Protein AF-N9KW79-F1 (afdb_monomer)

Secondary structure (DSSP, 8-state):
-----SSSS--HHHHHHHHHHHHHHHHHHHHHHHSS---GGGGTS-HHHHTTS-HHHHHHHHHHHHHHHH-SSHHHHHHHHTTTGGGG-SS--HHHHHHHHHHHTT--GGGG-

Sequence (113 aa):
MATLSQGELIRRDAVEKEIQRLKQLWLIQDESYNDKDADILLSYLSPEQLEQIDEFDQIQLRGVLKVCENSKSMAEAGRQLFSVSRQQRNTTNDSDRVKKYLARFGLSWNNFQ

Radius of gyration: 22.11 Å; Cα contacts (8 Å, |Δi|>4): 58; chains: 1; bounding box: 58×25×54 Å

Foldseek 3Di:
DDDDDPDPDDDPVNVVVVVVVVVVVVVVVCVVVPPDDPQLCVLFDPPVLVVVDDPVLSVVVSVLSVLLLVDPDLLSSLCVVCVPVQVVDPDPPSSVVSQVSQVVSVHGSVSND

Mean predicted aligned error: 11.96 Å

Solvent-accessible surface area (backbone atoms only — not comparable to full-atom values): 6946 Å² total; per-residue (Å²): 140,84,86,85,58,100,53,100,60,89,48,69,71,59,52,52,51,48,52,54,50,48,52,50,54,50,48,54,58,46,53,79,68,66,79,81,66,73,60,69,54,65,79,79,42,55,72,76,59,50,77,74,46,57,68,70,57,48,58,53,45,48,57,51,50,56,42,44,64,75,31,96,40,61,57,53,27,16,49,63,78,34,58,70,66,50,77,78,43,98,70,82,59,41,36,60,53,49,50,55,57,35,45,75,74,77,40,57,76,74,76,66,106

pLDDT: mean 82.1, std 12.87, range [44.28, 93.31]

Structure (mmCIF, N/CA/C/O backbone):
data_AF-N9KW79-F1
#
_entry.id   AF-N9KW79-F1
#
loop_
_atom_site.group_PDB
_atom_site.id
_atom_site.type_symbol
_atom_site.label_atom_id
_atom_site.label_alt_id
_atom_site.label_comp_id
_atom_site.label_asym_id
_atom_site.label_entity_id
_atom_site.label_seq_id
_atom_site.pdbx_PDB_ins_code
_atom_site.Cartn_x
_atom_site.Cartn_y
_atom_site.Cartn_z
_atom_site.occupancy
_atom_site.B_iso_or_equiv
_atom_site.auth_seq_id
_atom_site.auth_comp_id
_atom_site.auth_asym_id
_atom_site.auth_atom_id
_atom_site.pdbx_PDB_model_num
ATOM 1 N N . MET A 1 1 ? 30.259 -1.100 -13.834 1.00 59.81 1 MET A N 1
ATOM 2 C CA . MET A 1 1 ? 30.366 -2.192 -14.828 1.00 59.81 1 MET A CA 1
ATOM 3 C C . MET A 1 1 ? 31.209 -1.663 -15.978 1.00 59.81 1 MET A C 1
ATOM 5 O O . MET A 1 1 ? 30.965 -0.530 -16.369 1.00 59.81 1 MET A O 1
ATOM 9 N N . ALA A 1 2 ? 32.213 -2.400 -16.452 1.00 64.12 2 ALA A N 1
ATOM 10 C CA . ALA A 1 2 ? 33.076 -1.979 -17.558 1.00 64.12 2 ALA A CA 1
ATOM 11 C C . ALA A 1 2 ? 33.096 -3.082 -18.625 1.00 64.12 2 ALA A C 1
ATOM 13 O O . ALA A 1 2 ? 33.234 -4.252 -18.269 1.00 64.12 2 ALA A O 1
ATOM 14 N N . THR A 1 3 ? 32.949 -2.714 -19.899 1.00 70.38 3 THR A N 1
ATOM 15 C CA . THR A 1 3 ? 32.979 -3.656 -21.029 1.00 70.38 3 THR A CA 1
ATOM 16 C C . THR A 1 3 ? 34.316 -3.539 -21.744 1.00 70.38 3 THR A C 1
ATOM 18 O O . THR A 1 3 ? 34.711 -2.453 -22.163 1.00 70.38 3 THR A O 1
ATOM 21 N N . LEU A 1 4 ? 35.025 -4.662 -21.856 1.00 73.88 4 LEU A N 1
ATOM 22 C CA . LEU A 1 4 ? 36.340 -4.739 -22.486 1.00 73.88 4 LEU A CA 1
ATOM 23 C C . LEU A 1 4 ? 36.187 -4.838 -24.011 1.00 73.88 4 LEU A C 1
ATOM 25 O O . LEU A 1 4 ? 35.525 -5.749 -24.511 1.00 73.88 4 LEU A O 1
ATOM 29 N N . SER A 1 5 ? 36.817 -3.933 -24.761 1.00 75.06 5 SER A N 1
ATOM 30 C CA . SER A 1 5 ? 36.949 -4.069 -26.215 1.00 75.06 5 SER A CA 1
ATOM 31 C C . SER A 1 5 ? 38.050 -5.076 -26.560 1.00 75.06 5 SER A C 1
ATOM 33 O O . SER A 1 5 ? 39.109 -5.078 -25.943 1.00 75.06 5 SER A O 1
ATOM 35 N N . GLN A 1 6 ? 37.842 -5.910 -27.586 1.00 68.31 6 GLN A N 1
ATOM 36 C CA . GLN A 1 6 ? 38.843 -6.891 -28.055 1.00 68.31 6 GLN A CA 1
ATOM 37 C C . GLN A 1 6 ? 40.083 -6.257 -28.731 1.00 68.31 6 GLN A C 1
ATOM 39 O O . GLN A 1 6 ? 40.940 -6.973 -29.238 1.00 68.31 6 GLN A O 1
ATOM 44 N N . GLY A 1 7 ? 40.199 -4.927 -28.755 1.00 70.88 7 GLY A N 1
ATOM 45 C CA . GLY A 1 7 ? 41.354 -4.203 -29.288 1.00 70.88 7 GLY A CA 1
ATOM 46 C C . GLY A 1 7 ? 41.515 -2.829 -28.638 1.00 70.88 7 GLY A C 1
ATOM 47 O O . GLY A 1 7 ? 40.706 -2.443 -27.794 1.00 70.88 7 GLY A O 1
ATOM 48 N N . GLU A 1 8 ? 42.538 -2.083 -29.062 1.00 76.44 8 GLU A N 1
ATOM 49 C CA . GLU A 1 8 ? 42.928 -0.781 -28.483 1.00 76.44 8 GLU A CA 1
ATOM 50 C C . GLU A 1 8 ? 41.902 0.346 -28.704 1.00 76.44 8 GLU A C 1
ATOM 52 O O . GLU A 1 8 ? 41.987 1.398 -28.075 1.00 76.44 8 GLU A O 1
ATOM 57 N N . LEU A 1 9 ? 40.923 0.138 -29.591 1.00 77.44 9 LEU A N 1
ATOM 58 C CA . LEU A 1 9 ? 39.904 1.124 -29.944 1.00 77.44 9 LEU A CA 1
ATOM 59 C C . LEU A 1 9 ? 38.495 0.559 -29.761 1.00 77.44 9 LEU A C 1
ATOM 61 O O . LEU A 1 9 ? 38.202 -0.582 -30.132 1.00 77.44 9 LEU A O 1
ATOM 65 N N . ILE A 1 10 ? 37.599 1.408 -29.261 1.00 81.12 10 ILE A N 1
ATOM 66 C CA . ILE A 1 10 ? 36.175 1.104 -29.135 1.00 81.12 10 ILE A CA 1
ATOM 67 C C . ILE A 1 10 ? 35.537 1.203 -30.524 1.00 81.12 10 ILE A C 1
ATOM 69 O O . ILE A 1 10 ? 35.405 2.287 -31.094 1.00 81.12 10 ILE A O 1
ATOM 73 N N . ARG A 1 11 ? 35.148 0.056 -31.082 1.00 84.06 11 ARG A N 1
ATOM 74 C CA . ARG A 1 11 ? 34.483 -0.021 -32.387 1.00 84.06 11 ARG A CA 1
ATOM 75 C C . ARG A 1 11 ? 32.964 0.067 -32.237 1.00 84.06 11 ARG A C 1
ATOM 77 O O . ARG A 1 11 ? 32.404 -0.353 -31.225 1.00 84.06 11 ARG A O 1
ATOM 84 N N . ARG A 1 12 ? 32.285 0.600 -33.260 1.00 84.69 12 ARG A N 1
ATOM 85 C CA . ARG A 1 12 ? 30.822 0.809 -33.243 1.00 84.69 12 ARG A CA 1
ATOM 86 C C . ARG A 1 12 ? 30.030 -0.480 -33.025 1.00 84.69 12 ARG A C 1
ATOM 88 O O . ARG A 1 12 ? 29.031 -0.458 -32.324 1.00 84.69 12 ARG A O 1
ATOM 95 N N . ASP A 1 13 ? 30.488 -1.596 -33.576 1.00 83.19 13 ASP A N 1
ATOM 96 C CA . ASP A 1 13 ? 29.866 -2.911 -33.403 1.00 83.19 13 ASP A CA 1
ATOM 97 C C . ASP A 1 13 ? 29.929 -3.411 -31.952 1.00 83.19 13 ASP A C 1
ATOM 99 O O . ASP A 1 13 ? 28.985 -4.041 -31.476 1.00 83.19 13 ASP A O 1
ATOM 103 N N . ALA A 1 14 ? 31.006 -3.098 -31.225 1.00 83.38 14 ALA A N 1
ATOM 104 C CA . ALA A 1 14 ? 31.124 -3.410 -29.803 1.00 83.38 14 ALA A CA 1
ATOM 105 C C . ALA A 1 14 ? 30.178 -2.546 -28.953 1.00 83.38 14 ALA A C 1
ATOM 107 O O . ALA A 1 14 ? 29.547 -3.057 -28.030 1.00 83.38 14 ALA A O 1
ATOM 108 N N . VAL A 1 15 ? 30.036 -1.261 -29.300 1.00 83.75 15 VAL A N 1
ATOM 109 C CA . VAL A 1 15 ? 29.089 -0.349 -28.638 1.00 83.75 15 VAL A CA 1
ATOM 110 C C . VAL A 1 15 ? 27.650 -0.804 -28.863 1.00 83.75 15 VAL A C 1
ATOM 112 O O . VAL A 1 15 ? 26.890 -0.886 -27.906 1.00 83.75 15 VAL A O 1
ATOM 115 N N . GLU A 1 16 ? 27.283 -1.163 -30.094 1.00 86.62 16 GLU A N 1
ATOM 116 C CA . GLU A 1 16 ? 25.926 -1.618 -30.411 1.00 86.62 16 GLU A CA 1
ATOM 117 C C . GLU A 1 16 ? 25.573 -2.900 -29.643 1.00 86.62 16 GLU A C 1
ATOM 119 O O . GLU A 1 16 ? 24.509 -2.992 -29.035 1.00 86.62 16 GLU A O 1
ATOM 124 N N . LYS A 1 17 ? 26.496 -3.868 -29.579 1.00 84.44 17 LYS A N 1
ATOM 125 C CA . LYS A 1 17 ? 26.316 -5.091 -28.780 1.00 84.44 17 LYS A CA 1
ATOM 126 C C . LYS A 1 17 ? 26.147 -4.795 -27.293 1.00 84.44 17 LYS A C 1
ATOM 128 O O . LYS A 1 17 ? 25.301 -5.411 -26.649 1.00 84.44 17 LYS A O 1
ATOM 133 N N . GLU A 1 18 ? 26.921 -3.857 -26.751 1.00 87.69 18 GLU A N 1
ATOM 134 C CA . GLU A 1 18 ? 26.793 -3.467 -25.348 1.00 87.69 18 GLU A CA 1
ATOM 135 C C . GLU A 1 18 ? 25.466 -2.748 -25.079 1.00 87.69 18 GLU A C 1
ATOM 137 O O . GLU A 1 18 ? 24.824 -3.034 -24.074 1.00 87.69 18 GLU A O 1
ATOM 142 N N . ILE A 1 19 ? 24.994 -1.894 -25.995 1.00 85.81 19 ILE A N 1
ATOM 143 C CA . ILE A 1 19 ? 23.666 -1.267 -25.906 1.00 85.81 19 ILE A CA 1
ATOM 144 C C . ILE A 1 19 ? 22.571 -2.336 -25.860 1.00 85.81 19 ILE A C 1
ATOM 146 O O . ILE A 1 19 ? 21.685 -2.255 -25.012 1.00 85.81 19 ILE A O 1
ATOM 150 N N . GLN A 1 20 ? 22.628 -3.352 -26.726 1.00 85.00 20 GLN A N 1
ATOM 151 C CA . GLN A 1 20 ? 21.643 -4.439 -26.714 1.00 85.00 20 GLN A CA 1
ATOM 152 C C . GLN A 1 20 ? 21.708 -5.257 -25.418 1.00 85.00 20 GLN A C 1
ATOM 154 O O . GLN A 1 20 ? 20.671 -5.547 -24.823 1.00 85.00 20 GLN A O 1
ATOM 159 N N . ARG A 1 21 ? 22.915 -5.565 -24.927 1.00 85.31 21 ARG A N 1
ATOM 160 C CA . ARG A 1 21 ? 23.112 -6.261 -23.648 1.00 85.31 21 ARG A CA 1
ATOM 161 C C . ARG A 1 21 ? 22.546 -5.461 -22.477 1.00 85.31 21 ARG A C 1
ATOM 163 O O . ARG A 1 21 ? 21.880 -6.034 -21.623 1.00 85.31 21 ARG A O 1
ATOM 170 N N . LEU A 1 22 ? 22.797 -4.152 -22.431 1.00 85.44 22 LEU A N 1
ATOM 171 C CA . LEU A 1 22 ? 22.274 -3.269 -21.388 1.00 85.44 22 LEU A CA 1
ATOM 172 C C . LEU A 1 22 ? 20.756 -3.154 -21.463 1.00 85.44 22 LEU A C 1
ATOM 174 O O . LEU A 1 22 ? 20.110 -3.265 -20.429 1.00 85.44 22 LEU A O 1
ATOM 178 N N . LYS A 1 23 ? 20.183 -3.021 -22.665 1.00 81.69 23 LYS A N 1
ATOM 179 C CA . LYS A 1 23 ? 18.728 -3.057 -22.855 1.00 81.69 23 LYS A CA 1
ATOM 180 C C . LYS A 1 23 ? 18.127 -4.351 -22.317 1.00 81.69 23 LYS A C 1
ATOM 182 O O . LYS A 1 23 ? 17.146 -4.277 -21.599 1.00 81.69 23 LYS A O 1
ATOM 187 N N . GLN A 1 24 ? 18.729 -5.508 -22.598 1.00 80.19 24 GLN A N 1
ATOM 188 C CA . GLN A 1 24 ? 18.278 -6.796 -22.056 1.00 80.19 24 GLN A CA 1
ATOM 189 C C . GLN A 1 24 ? 18.448 -6.885 -20.537 1.00 80.19 24 GLN A C 1
ATOM 191 O O . GLN A 1 24 ? 17.567 -7.380 -19.852 1.00 80.19 24 GLN A O 1
ATOM 196 N N . LEU A 1 25 ? 19.561 -6.394 -19.993 1.00 81.50 25 LEU A N 1
ATOM 197 C CA . LEU A 1 25 ? 19.826 -6.422 -18.554 1.00 81.50 25 LEU A CA 1
ATOM 198 C C . LEU A 1 25 ? 18.862 -5.504 -17.788 1.00 81.50 25 LEU A C 1
ATOM 200 O O . LEU A 1 25 ? 18.382 -5.880 -16.723 1.00 81.50 25 LEU A O 1
ATOM 204 N N . TRP A 1 26 ? 18.541 -4.337 -18.348 1.00 79.94 26 TRP A N 1
ATOM 205 C CA . TRP A 1 26 ? 17.494 -3.455 -17.836 1.00 79.94 26 TRP A CA 1
ATOM 206 C C . TRP A 1 26 ? 16.104 -4.063 -18.007 1.00 79.94 26 TRP A C 1
ATOM 208 O O . TRP A 1 26 ? 15.328 -4.003 -17.065 1.00 79.94 26 TRP A O 1
ATOM 218 N N . LEU A 1 27 ? 15.817 -4.735 -19.129 1.00 65.62 27 LEU A N 1
ATOM 219 C CA . LEU A 1 27 ? 14.556 -5.460 -19.305 1.00 65.62 27 LEU A CA 1
ATOM 220 C C . LEU A 1 27 ? 14.402 -6.577 -18.264 1.00 65.62 27 LEU A C 1
ATOM 222 O O . LEU A 1 27 ? 13.321 -6.754 -17.739 1.00 65.62 27 LEU A O 1
ATOM 226 N N . ILE A 1 28 ? 15.478 -7.288 -17.908 1.00 59.34 28 ILE A N 1
ATOM 227 C CA . ILE A 1 28 ? 15.474 -8.308 -16.843 1.00 59.34 28 ILE A CA 1
ATOM 228 C C . ILE A 1 28 ? 15.282 -7.669 -15.456 1.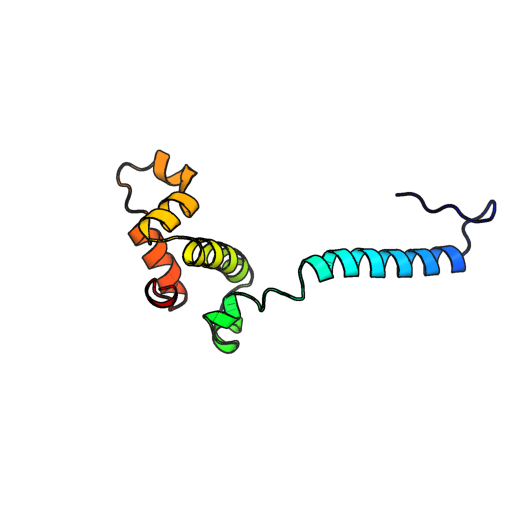00 59.34 28 ILE A C 1
ATOM 230 O O . ILE A 1 28 ? 14.669 -8.276 -14.577 1.00 59.34 28 ILE A O 1
ATOM 234 N N . GLN A 1 29 ? 15.769 -6.440 -15.238 1.00 54.38 29 GLN A N 1
ATOM 235 C CA . GLN A 1 29 ? 15.420 -5.678 -14.033 1.00 54.38 29 GLN A CA 1
ATOM 236 C C . GLN A 1 29 ? 13.936 -5.287 -14.032 1.00 54.38 29 GLN A C 1
ATOM 238 O O . GLN A 1 29 ? 13.292 -5.419 -12.992 1.00 54.38 29 GLN A O 1
ATOM 243 N N . ASP A 1 30 ? 13.374 -4.913 -15.180 1.00 50.72 30 ASP A N 1
ATOM 244 C CA . ASP A 1 30 ? 11.941 -4.642 -15.320 1.00 50.72 30 ASP A CA 1
ATOM 245 C C . ASP A 1 30 ? 11.084 -5.910 -15.221 1.00 50.72 30 ASP A C 1
ATOM 247 O O . ASP A 1 30 ? 10.026 -5.864 -14.615 1.00 50.72 30 ASP A O 1
ATOM 251 N N . GLU A 1 31 ? 11.515 -7.069 -15.724 1.00 47.53 31 GLU A N 1
ATOM 252 C CA . GLU A 1 31 ? 10.757 -8.331 -15.652 1.00 47.53 31 GLU A CA 1
ATOM 253 C C . GLU A 1 31 ? 10.691 -8.892 -14.227 1.00 47.53 31 GLU A C 1
ATOM 255 O O . GLU A 1 31 ? 9.717 -9.554 -13.869 1.00 47.53 31 GLU A O 1
ATOM 260 N N . SE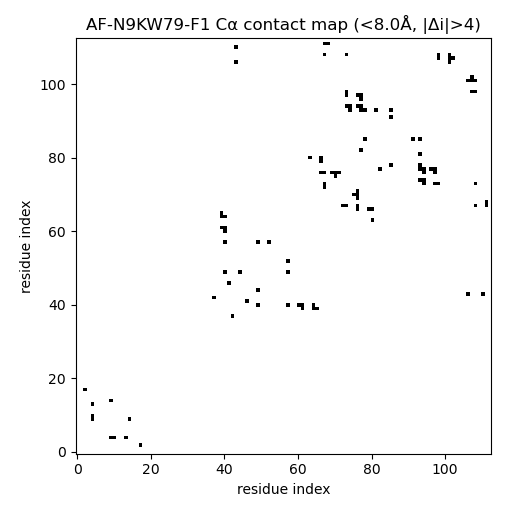R A 1 32 ? 11.651 -8.547 -13.360 1.00 48.44 32 SER A N 1
ATOM 261 C CA . SER A 1 32 ? 11.491 -8.763 -11.914 1.00 48.44 32 SER A CA 1
ATOM 262 C C . SER A 1 32 ? 10.394 -7.882 -11.284 1.00 48.44 32 SER A C 1
ATOM 264 O O . SER A 1 32 ? 9.989 -8.129 -10.148 1.00 48.44 32 SER A O 1
ATOM 266 N N . TYR A 1 33 ? 9.878 -6.909 -12.042 1.00 49.22 33 TYR A N 1
ATOM 267 C CA . TYR A 1 33 ? 8.776 -6.007 -11.708 1.00 49.22 33 TYR A CA 1
ATOM 268 C C . TYR A 1 33 ? 7.489 -6.225 -12.537 1.00 49.22 33 TYR A C 1
ATOM 270 O O . TYR A 1 33 ? 6.454 -5.712 -12.123 1.00 49.22 33 TYR A O 1
ATOM 278 N N . ASN A 1 34 ? 7.508 -6.968 -13.659 1.00 49.16 34 ASN A N 1
ATOM 279 C CA . ASN A 1 34 ? 6.451 -6.861 -14.686 1.00 49.16 34 ASN A CA 1
ATOM 280 C C . ASN A 1 34 ? 5.595 -8.098 -15.012 1.00 49.16 34 ASN A C 1
ATOM 282 O O . ASN A 1 34 ? 4.820 -8.012 -15.957 1.00 49.16 34 ASN A O 1
ATOM 286 N N . ASP A 1 35 ? 5.655 -9.223 -14.287 1.00 46.59 35 ASP A N 1
ATOM 287 C CA . ASP A 1 35 ? 4.836 -10.388 -14.710 1.00 46.59 35 ASP A CA 1
ATOM 288 C C . ASP A 1 35 ? 4.222 -11.253 -13.594 1.00 46.59 35 ASP A C 1
ATOM 290 O O . ASP A 1 35 ? 3.909 -12.426 -13.793 1.00 46.59 35 ASP A O 1
ATOM 294 N N . LYS A 1 36 ? 4.024 -10.705 -12.385 1.00 44.28 36 LYS A N 1
ATOM 295 C CA . LYS A 1 36 ? 3.241 -11.401 -11.333 1.00 44.28 36 LYS A CA 1
ATOM 296 C C . LYS A 1 36 ? 2.225 -10.555 -10.576 1.00 44.28 36 LYS A C 1
ATOM 298 O O . LYS A 1 36 ? 1.285 -11.128 -10.035 1.00 44.28 36 LYS A O 1
ATOM 303 N N . ASP A 1 37 ? 2.360 -9.236 -10.596 1.00 49.47 37 ASP A N 1
ATOM 304 C CA . ASP A 1 37 ? 1.334 -8.331 -10.095 1.00 49.47 37 ASP A CA 1
ATOM 305 C C . ASP A 1 37 ? 0.642 -7.733 -11.324 1.00 49.47 37 ASP A C 1
ATOM 307 O O . ASP A 1 37 ? 1.129 -6.760 -11.897 1.00 49.47 37 ASP A O 1
ATOM 311 N N . ALA A 1 38 ? -0.501 -8.287 -11.743 1.00 61.91 38 ALA A N 1
ATOM 312 C CA . ALA A 1 38 ? -1.480 -7.430 -12.410 1.00 61.91 38 ALA A CA 1
ATOM 313 C C . ALA A 1 38 ? -1.625 -6.186 -11.521 1.00 61.91 38 ALA A C 1
ATOM 315 O O . ALA A 1 38 ? -1.751 -6.355 -10.305 1.00 61.91 38 ALA A O 1
ATOM 316 N N . ASP A 1 39 ? -1.485 -4.979 -12.091 1.00 78.94 39 ASP A N 1
ATOM 317 C CA . ASP A 1 39 ? -1.453 -3.739 -11.306 1.00 78.94 39 ASP A CA 1
ATOM 318 C C . ASP A 1 39 ? -2.564 -3.801 -10.260 1.00 78.94 39 ASP A C 1
ATOM 320 O O . ASP A 1 39 ? -3.733 -3.923 -10.621 1.00 78.94 39 ASP A O 1
ATOM 324 N N . ILE A 1 40 ? -2.197 -3.782 -8.974 1.00 86.69 40 ILE A N 1
ATOM 325 C CA . ILE A 1 40 ? -3.140 -3.960 -7.862 1.00 86.69 40 ILE A CA 1
ATOM 326 C C . ILE A 1 40 ? -4.329 -3.006 -7.995 1.00 86.69 40 ILE A C 1
ATOM 328 O O . ILE A 1 40 ? -5.431 -3.330 -7.574 1.00 86.69 40 ILE A O 1
ATOM 332 N N . LEU A 1 41 ? -4.131 -1.852 -8.636 1.00 87.94 41 LEU A N 1
ATOM 333 C CA . LEU A 1 41 ? -5.201 -0.921 -8.958 1.00 87.94 41 LEU A CA 1
ATOM 334 C C . LEU A 1 41 ? -6.316 -1.546 -9.804 1.00 87.94 41 LEU A C 1
ATOM 336 O O . LEU A 1 41 ? -7.482 -1.325 -9.498 1.00 87.94 41 LEU A O 1
ATOM 340 N N . LEU A 1 42 ? -5.982 -2.349 -10.815 1.00 88.69 42 LEU A N 1
ATOM 341 C CA . LEU A 1 42 ? -6.939 -3.002 -11.715 1.00 88.69 42 LEU A CA 1
ATOM 342 C C . LEU A 1 42 ? -7.796 -4.064 -11.011 1.00 88.69 42 LEU A C 1
ATOM 344 O O . LEU A 1 42 ? -8.863 -4.414 -11.510 1.00 88.69 42 LEU A O 1
ATOM 348 N N . SER A 1 43 ? -7.370 -4.554 -9.844 1.00 88.38 43 SER A N 1
ATOM 349 C CA . SER A 1 43 ? -8.182 -5.448 -9.007 1.00 88.38 43 SER A CA 1
ATOM 350 C C . SER A 1 43 ? -9.343 -4.722 -8.320 1.00 88.38 43 SER A C 1
ATOM 352 O O . SER A 1 43 ? -10.323 -5.360 -7.939 1.00 88.38 43 SER A O 1
ATOM 354 N N . TYR A 1 44 ? -9.246 -3.399 -8.153 1.00 89.19 44 TYR A N 1
ATOM 355 C CA . TYR A 1 44 ? -10.201 -2.599 -7.376 1.00 89.19 44 TYR A CA 1
ATOM 356 C C . TYR A 1 44 ? -10.868 -1.474 -8.173 1.00 89.19 44 TYR A C 1
ATOM 358 O O . TYR A 1 44 ? -11.936 -1.005 -7.779 1.00 89.19 44 TYR A O 1
ATOM 366 N N . LEU A 1 45 ? -10.251 -1.027 -9.265 1.00 89.62 45 LEU A N 1
ATOM 367 C CA . LEU A 1 45 ? -10.685 0.102 -10.078 1.00 89.62 45 LEU A CA 1
ATOM 368 C C . LEU A 1 45 ? -10.757 -0.304 -11.546 1.00 89.62 45 LEU A C 1
ATOM 370 O O . LEU A 1 45 ? -9.900 -1.035 -12.045 1.00 89.62 45 LEU A O 1
ATOM 374 N N . SER A 1 46 ? -11.766 0.205 -12.251 1.00 89.38 46 SER A N 1
ATOM 375 C CA . SER A 1 46 ? -11.847 0.024 -13.697 1.00 89.38 46 SER A CA 1
ATOM 376 C C . SER A 1 46 ? -10.809 0.898 -14.423 1.00 89.38 46 SER A C 1
ATOM 378 O O . SER A 1 46 ? -10.376 1.923 -13.880 1.00 89.38 46 SER A O 1
ATOM 380 N N . PRO A 1 47 ? -10.417 0.547 -15.662 1.00 86.81 47 PRO A N 1
ATOM 381 C CA . PRO A 1 47 ? -9.509 1.369 -16.463 1.00 86.81 47 PRO A CA 1
ATOM 382 C C . PRO A 1 47 ? -9.991 2.821 -16.606 1.00 86.81 47 PRO A C 1
ATOM 384 O O . PRO A 1 47 ? -9.196 3.747 -16.478 1.00 86.81 47 PRO A O 1
ATOM 387 N N . GLU A 1 48 ? -11.301 3.038 -16.757 1.00 89.00 48 GLU A N 1
ATOM 388 C CA . GLU A 1 48 ? -11.891 4.377 -16.886 1.00 89.00 48 GLU A CA 1
ATOM 389 C C . GLU A 1 48 ? -11.778 5.204 -15.596 1.00 89.00 48 GLU A C 1
ATOM 391 O O . GLU A 1 48 ? -11.682 6.429 -15.649 1.00 89.00 48 GLU A O 1
ATOM 396 N N . GLN A 1 49 ? -11.801 4.555 -14.426 1.00 88.56 49 GLN A N 1
ATOM 397 C CA . GLN A 1 49 ? -11.568 5.231 -13.147 1.00 88.56 49 GLN A CA 1
ATOM 398 C C . GLN A 1 49 ? -10.095 5.602 -12.983 1.00 88.56 49 GLN A C 1
ATOM 400 O O . GLN A 1 49 ? -9.790 6.660 -12.438 1.00 88.56 49 GLN A O 1
ATOM 405 N N . LEU A 1 50 ? -9.183 4.758 -13.469 1.00 89.00 50 LEU A N 1
ATOM 406 C CA . LEU A 1 50 ? -7.746 5.018 -13.402 1.00 89.00 50 LEU A CA 1
ATOM 407 C C . LEU A 1 50 ? -7.319 6.170 -14.303 1.00 89.00 50 LEU A C 1
ATOM 409 O O . LEU A 1 50 ? -6.508 6.988 -13.882 1.00 89.00 50 LEU A O 1
ATOM 413 N N . GLU A 1 51 ? -7.918 6.298 -15.486 1.00 89.19 51 GLU A N 1
ATOM 414 C CA . GLU A 1 51 ? -7.693 7.444 -16.376 1.00 89.19 51 GLU A CA 1
ATOM 415 C C . GLU A 1 51 ? -8.102 8.790 -15.750 1.00 89.19 51 GLU A C 1
ATOM 417 O O . GLU A 1 51 ? -7.615 9.838 -16.167 1.00 89.19 51 GLU A O 1
ATOM 422 N N . GLN A 1 52 ? -8.967 8.777 -14.730 1.00 90.75 52 GLN A N 1
ATOM 423 C CA . GLN A 1 52 ? -9.407 9.975 -14.004 1.00 90.75 52 GLN A CA 1
ATOM 424 C C . GLN A 1 52 ? -8.561 10.287 -12.762 1.00 90.75 52 GLN A C 1
ATOM 426 O O . GLN A 1 52 ? -8.816 11.284 -12.083 1.00 90.75 52 GLN A O 1
ATOM 431 N N . ILE A 1 53 ? -7.586 9.438 -12.432 1.00 89.88 53 ILE A N 1
ATOM 432 C CA . ILE A 1 53 ? -6.717 9.608 -11.270 1.00 89.88 53 ILE A CA 1
ATOM 433 C C . ILE A 1 53 ? -5.328 10.002 -11.757 1.00 89.88 53 ILE A C 1
ATOM 435 O O . ILE A 1 53 ? -4.710 9.285 -12.543 1.00 89.88 53 ILE A O 1
ATOM 439 N N . ASP A 1 54 ? -4.813 11.108 -11.224 1.00 91.06 54 ASP A N 1
ATOM 440 C CA . ASP A 1 54 ? -3.452 11.555 -11.499 1.00 91.06 54 ASP A CA 1
ATOM 441 C C . ASP A 1 54 ? -2.428 10.466 -11.152 1.00 91.06 54 ASP A C 1
ATOM 443 O O . ASP A 1 54 ? -2.533 9.787 -10.127 1.00 91.06 54 ASP A O 1
ATOM 447 N N . GLU A 1 55 ? -1.373 10.347 -11.958 1.00 86.81 55 GLU A N 1
ATOM 448 C CA . GLU A 1 55 ? -0.314 9.347 -11.767 1.00 86.81 55 GLU A CA 1
ATOM 449 C C . GLU A 1 55 ? 0.300 9.399 -10.353 1.00 86.81 55 GLU A C 1
ATOM 451 O O . GLU A 1 55 ? 0.586 8.363 -9.749 1.00 86.81 55 GLU A O 1
ATOM 456 N N . PHE A 1 56 ? 0.417 10.599 -9.774 1.00 88.25 56 PHE A N 1
ATOM 457 C CA . PHE A 1 56 ? 0.867 10.795 -8.394 1.00 88.25 56 PHE A CA 1
ATOM 458 C C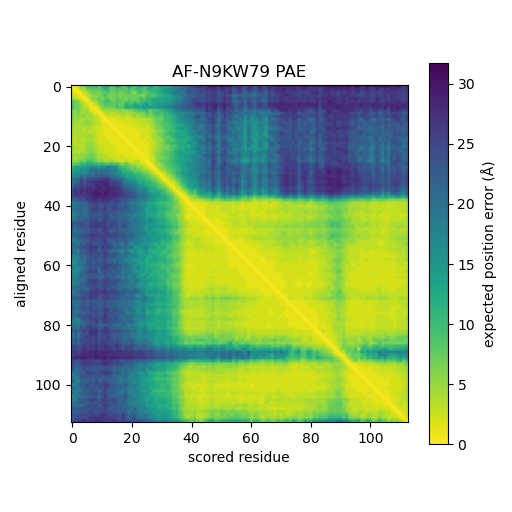 . PHE A 1 56 ? -0.032 10.080 -7.373 1.00 88.25 56 PHE A C 1
ATOM 460 O O . PHE A 1 56 ? 0.458 9.359 -6.498 1.00 88.25 56 PHE A O 1
ATOM 467 N N . ASP A 1 57 ? -1.350 10.252 -7.497 1.00 92.25 57 ASP A N 1
ATOM 468 C CA . ASP A 1 57 ? -2.322 9.597 -6.626 1.00 92.25 57 ASP A CA 1
ATOM 469 C C . ASP A 1 57 ? -2.335 8.081 -6.871 1.00 92.25 57 ASP A C 1
ATOM 471 O O . ASP A 1 57 ? -2.416 7.318 -5.909 1.00 92.25 57 ASP A O 1
ATOM 475 N N . GLN A 1 58 ? -2.171 7.623 -8.118 1.00 90.12 58 GLN A N 1
ATOM 476 C CA . GLN A 1 58 ? -2.081 6.192 -8.434 1.00 90.12 58 GLN A CA 1
ATOM 477 C C . GLN A 1 58 ? -0.882 5.519 -7.750 1.00 90.12 58 GLN A C 1
ATOM 479 O O . GLN A 1 58 ? -1.017 4.433 -7.182 1.00 90.12 58 GLN A O 1
ATOM 484 N N . ILE A 1 59 ? 0.297 6.151 -7.772 1.00 89.69 59 ILE A N 1
ATOM 485 C CA . ILE A 1 59 ? 1.504 5.638 -7.102 1.00 89.69 59 ILE A CA 1
ATOM 486 C C . ILE A 1 59 ? 1.257 5.490 -5.598 1.00 89.69 59 ILE A C 1
ATOM 488 O O . ILE A 1 59 ? 1.573 4.451 -5.010 1.00 89.69 59 ILE A O 1
ATOM 492 N N . GLN A 1 60 ? 0.664 6.506 -4.971 1.00 90.62 60 GLN A N 1
ATOM 493 C CA . GLN A 1 60 ? 0.359 6.459 -3.546 1.00 90.62 60 GLN A CA 1
ATOM 494 C C . GLN A 1 60 ? -0.703 5.396 -3.229 1.00 90.62 60 GLN A C 1
ATOM 496 O O . GLN A 1 60 ? -0.548 4.636 -2.267 1.00 90.62 60 GLN A O 1
ATOM 501 N N . LEU A 1 61 ? -1.749 5.309 -4.054 1.00 93.19 61 LEU A N 1
ATOM 502 C CA . LEU A 1 61 ? -2.847 4.368 -3.885 1.00 93.19 61 LEU A CA 1
ATOM 503 C C . LEU A 1 61 ? -2.349 2.924 -3.946 1.00 93.19 61 LEU A C 1
ATOM 505 O O . LEU A 1 61 ? -2.674 2.161 -3.043 1.00 93.19 61 LEU A O 1
ATOM 509 N N . ARG A 1 62 ? -1.475 2.568 -4.900 1.00 92.38 62 ARG A N 1
ATOM 510 C CA . ARG A 1 62 ? -0.844 1.231 -4.966 1.00 92.38 62 ARG A CA 1
ATOM 511 C C . ARG A 1 62 ? -0.231 0.816 -3.631 1.00 92.38 62 ARG A C 1
ATOM 513 O O . ARG A 1 62 ? -0.483 -0.284 -3.145 1.00 92.38 62 ARG A O 1
ATOM 520 N N . GLY A 1 63 ? 0.547 1.706 -3.015 1.00 90.81 63 GLY A N 1
ATOM 521 C CA . GLY A 1 63 ? 1.163 1.444 -1.714 1.00 90.81 63 GLY A CA 1
ATOM 522 C C . GLY A 1 63 ? 0.132 1.264 -0.599 1.00 90.81 63 GLY A C 1
ATOM 523 O O . GLY A 1 63 ? 0.264 0.363 0.230 1.00 90.81 63 GLY A O 1
ATOM 524 N N . VAL A 1 64 ? -0.922 2.083 -0.597 1.00 93.00 64 VAL A N 1
ATOM 525 C CA . VAL A 1 64 ? -2.011 1.978 0.382 1.00 93.00 64 VAL A CA 1
ATOM 526 C C . VAL A 1 64 ? -2.772 0.662 0.233 1.00 93.00 64 VAL A C 1
ATOM 528 O O . VAL A 1 64 ? -2.983 -0.007 1.243 1.00 93.00 64 VAL A O 1
ATOM 531 N N . LEU A 1 65 ? -3.132 0.257 -0.989 1.00 92.12 65 LEU A N 1
ATOM 532 C CA . LEU A 1 65 ? -3.840 -1.002 -1.247 1.00 92.12 65 LEU A CA 1
ATOM 533 C C . LEU A 1 65 ? -3.018 -2.208 -0.787 1.00 92.12 65 LEU A C 1
ATOM 535 O O . LEU A 1 65 ? -3.540 -3.039 -0.050 1.00 92.12 65 LEU A O 1
ATOM 539 N N . LYS A 1 66 ? -1.713 -2.243 -1.103 1.00 91.00 66 LYS A N 1
ATOM 540 C CA . LYS A 1 66 ? -0.812 -3.317 -0.647 1.00 91.00 66 LYS A CA 1
ATOM 541 C C . LYS A 1 66 ? -0.790 -3.440 0.877 1.00 91.00 66 LYS A C 1
ATOM 543 O O . LYS A 1 66 ? -0.766 -4.545 1.410 1.00 91.00 66 LYS A O 1
ATOM 548 N N . VAL A 1 67 ? -0.801 -2.326 1.610 1.00 92.62 67 VAL A N 1
ATOM 549 C CA . VAL A 1 67 ? -0.865 -2.373 3.081 1.00 92.62 67 VAL A CA 1
ATOM 550 C C . VAL A 1 67 ? -2.243 -2.826 3.565 1.00 92.62 67 VAL A C 1
ATOM 552 O O . VAL A 1 67 ? -2.316 -3.572 4.540 1.00 92.62 67 VAL A O 1
ATOM 555 N N . CYS A 1 68 ? -3.321 -2.409 2.899 1.00 91.69 68 CYS A N 1
ATOM 556 C CA . CYS A 1 68 ? -4.681 -2.812 3.254 1.00 91.69 68 CYS A CA 1
ATOM 557 C C . CYS A 1 68 ? -4.894 -4.324 3.077 1.00 91.69 68 CYS A C 1
ATOM 559 O O . CYS A 1 68 ? -5.367 -4.949 4.019 1.00 91.69 68 CYS A O 1
ATOM 561 N N . GLU A 1 69 ? -4.464 -4.916 1.957 1.00 90.56 69 GLU A N 1
ATOM 562 C CA . GLU A 1 69 ? -4.554 -6.368 1.710 1.00 90.56 69 GLU A CA 1
ATOM 563 C C . GLU A 1 69 ? -3.765 -7.202 2.727 1.00 90.56 69 GLU A C 1
ATOM 565 O O . GLU A 1 69 ? -4.207 -8.264 3.157 1.00 90.56 69 GLU A O 1
ATOM 570 N N . ASN A 1 70 ? -2.593 -6.718 3.142 1.00 90.06 70 ASN A N 1
ATOM 571 C CA . ASN A 1 70 ? -1.731 -7.439 4.081 1.00 90.06 70 ASN A CA 1
ATOM 572 C C . ASN A 1 70 ? -2.133 -7.257 5.556 1.00 90.06 70 ASN A C 1
ATOM 574 O O . ASN A 1 70 ? -1.555 -7.895 6.437 1.00 90.06 70 ASN A O 1
ATOM 578 N N . SER A 1 71 ? -3.095 -6.380 5.848 1.00 92.69 71 SER A N 1
ATOM 579 C CA . SER A 1 71 ? -3.505 -6.047 7.213 1.00 92.69 71 SER A CA 1
ATOM 580 C C . SER A 1 71 ? -4.785 -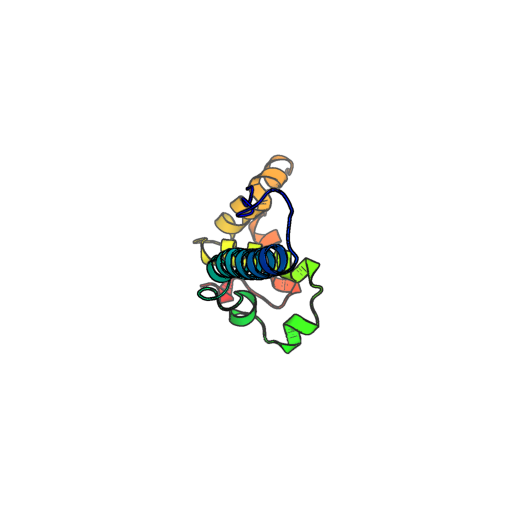6.775 7.608 1.00 92.69 71 SER A C 1
ATOM 582 O O . SER A 1 71 ? -5.769 -6.771 6.879 1.00 92.69 71 SER A O 1
ATOM 584 N N . LYS A 1 72 ? -4.847 -7.308 8.833 1.00 89.50 72 LYS A N 1
ATOM 585 C CA . LYS A 1 72 ? -6.038 -8.020 9.338 1.00 89.50 72 LYS A CA 1
ATOM 586 C C . LYS A 1 72 ? -7.159 -7.080 9.774 1.00 89.50 72 LYS A C 1
ATOM 588 O O . LYS A 1 72 ? -8.269 -7.516 10.068 1.00 89.50 72 LYS A O 1
ATOM 593 N N . SER A 1 73 ? -6.863 -5.789 9.912 1.00 91.62 73 SER A N 1
ATOM 594 C CA . SER A 1 73 ? -7.833 -4.774 10.317 1.00 91.62 73 SER A CA 1
ATOM 595 C C . SER A 1 73 ? -7.437 -3.384 9.832 1.00 91.62 73 SER A C 1
ATOM 597 O O . SER A 1 73 ? -6.255 -3.06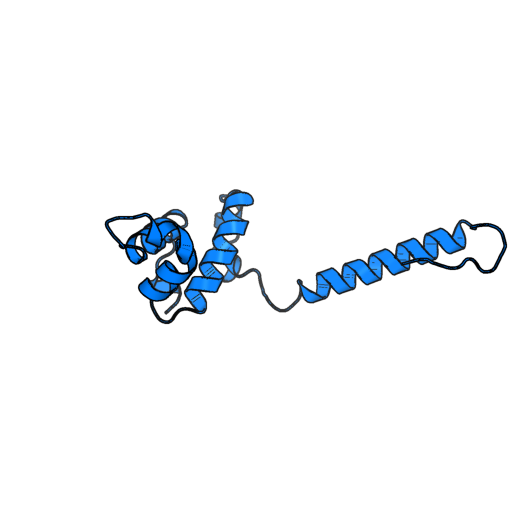0 9.716 1.00 91.62 73 SER A O 1
ATOM 599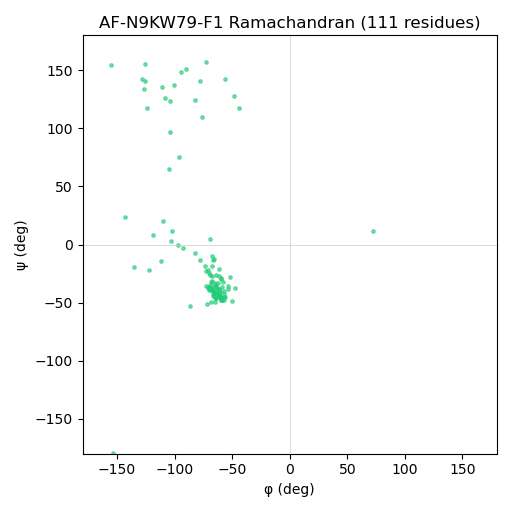 N N . MET A 1 74 ? -8.432 -2.511 9.666 1.00 90.06 74 MET A N 1
ATOM 600 C CA . MET A 1 74 ? -8.223 -1.108 9.287 1.00 90.06 74 MET A CA 1
ATOM 601 C C . MET A 1 74 ? -7.316 -0.360 10.278 1.00 90.06 74 MET A C 1
ATOM 603 O O . MET A 1 74 ? -6.538 0.513 9.895 1.00 90.06 74 MET A O 1
ATOM 607 N N . ALA A 1 75 ? -7.380 -0.727 11.561 1.00 90.06 75 ALA A N 1
ATOM 608 C CA . ALA A 1 75 ? -6.525 -0.149 12.591 1.00 90.06 75 ALA A CA 1
ATOM 609 C C . ALA A 1 75 ? -5.056 -0.569 12.431 1.00 90.06 75 ALA A C 1
ATOM 611 O O . ALA A 1 75 ? -4.162 0.218 12.731 1.00 90.06 75 ALA A O 1
ATOM 612 N N . GLU A 1 76 ? -4.794 -1.800 11.987 1.00 91.50 76 GLU A N 1
ATOM 613 C CA . GLU A 1 76 ? -3.443 -2.287 11.693 1.00 91.50 76 GLU A CA 1
ATOM 614 C C . GLU A 1 76 ? -2.851 -1.572 10.478 1.00 91.50 76 GLU A C 1
ATOM 616 O O . GLU A 1 76 ? -1.784 -0.967 10.607 1.00 91.50 76 GLU A O 1
ATOM 621 N N . ALA A 1 77 ? -3.604 -1.508 9.375 1.00 92.94 77 ALA A N 1
ATOM 622 C CA . ALA A 1 77 ? -3.205 -0.766 8.180 1.00 92.94 77 ALA A CA 1
ATOM 623 C C . ALA A 1 77 ? -2.918 0.706 8.504 1.00 92.94 77 ALA A C 1
AT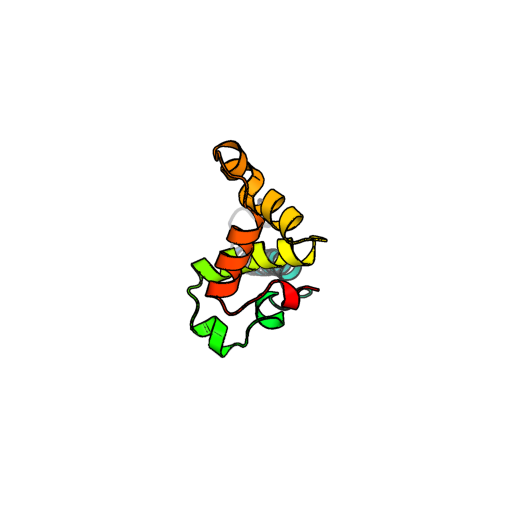OM 625 O O . ALA A 1 77 ? -1.888 1.255 8.116 1.00 92.94 77 ALA A O 1
ATOM 626 N N . GLY A 1 78 ? -3.794 1.342 9.290 1.00 91.56 78 GLY A N 1
ATOM 627 C CA . GLY A 1 78 ? -3.622 2.725 9.724 1.00 91.56 78 GLY A CA 1
ATOM 628 C C . GLY A 1 78 ? -2.354 2.943 10.553 1.00 91.56 78 GLY A C 1
ATOM 629 O O . GLY A 1 78 ? -1.622 3.901 10.305 1.00 91.56 78 GLY A O 1
ATOM 630 N N . ARG A 1 79 ? -2.042 2.047 11.501 1.00 91.12 79 ARG A N 1
ATOM 631 C CA . ARG A 1 79 ? -0.802 2.140 12.293 1.00 91.12 79 ARG A CA 1
ATOM 632 C C . ARG A 1 79 ? 0.448 1.992 11.431 1.00 91.12 79 ARG A C 1
ATOM 634 O O . ARG A 1 79 ? 1.442 2.653 11.726 1.00 91.12 79 ARG A O 1
ATOM 641 N N . GLN A 1 80 ? 0.404 1.153 10.397 1.00 92.75 80 GLN A N 1
ATOM 642 C CA . GLN A 1 80 ? 1.517 0.965 9.469 1.00 92.75 80 GLN A CA 1
ATOM 643 C C . GLN A 1 80 ? 1.698 2.186 8.555 1.00 92.75 80 GLN A C 1
ATOM 645 O O . GLN A 1 80 ? 2.788 2.758 8.513 1.00 92.75 80 GLN A O 1
ATOM 650 N N . LEU A 1 81 ? 0.624 2.644 7.903 1.00 92.31 81 LEU A N 1
ATOM 651 C CA . LEU A 1 81 ? 0.637 3.793 6.986 1.00 92.31 81 LEU A CA 1
ATOM 652 C C . LEU A 1 81 ? 0.997 5.107 7.686 1.00 92.31 81 LEU A C 1
ATOM 654 O O . LEU A 1 81 ? 1.683 5.955 7.121 1.00 92.31 81 LEU A O 1
ATOM 658 N N . PHE A 1 82 ? 0.548 5.287 8.928 1.00 90.88 82 PHE A N 1
ATOM 659 C CA . PHE A 1 82 ? 0.719 6.531 9.675 1.00 90.88 82 PHE A CA 1
ATOM 660 C C . PHE A 1 82 ? 1.708 6.415 10.839 1.00 90.88 82 PHE A C 1
ATOM 662 O O . PHE A 1 82 ? 1.686 7.270 11.724 1.00 90.88 82 PHE A O 1
ATOM 669 N N . SER A 1 83 ? 2.596 5.415 10.820 1.00 88.38 83 SER A N 1
ATOM 670 C CA . SER A 1 83 ? 3.525 5.040 11.904 1.00 88.38 83 SER A CA 1
ATOM 671 C C . SER A 1 83 ? 4.310 6.200 12.533 1.00 88.38 83 SER A C 1
ATOM 673 O O . SER A 1 83 ? 4.478 6.231 13.754 1.00 88.38 83 SER A O 1
ATOM 675 N N . VAL A 1 84 ? 4.726 7.179 11.724 1.00 87.06 84 VAL A N 1
ATOM 676 C CA . VAL A 1 84 ? 5.427 8.394 12.172 1.00 87.06 84 VAL A CA 1
ATOM 677 C C . VAL A 1 84 ? 4.438 9.488 12.590 1.00 87.06 84 VAL A C 1
ATOM 679 O O . VAL A 1 84 ? 4.489 9.982 13.714 1.00 87.06 84 VAL A O 1
ATOM 682 N N . SER A 1 85 ? 3.482 9.841 11.721 1.00 85.44 85 SER A N 1
ATOM 683 C CA . SER A 1 85 ? 2.542 10.951 11.980 1.00 85.44 85 SER A CA 1
ATOM 684 C C . SER A 1 85 ? 1.624 10.721 13.187 1.00 85.44 85 SER A C 1
ATOM 686 O O . SER A 1 85 ? 1.176 11.682 13.810 1.00 85.44 85 SER A O 1
ATOM 688 N N . ARG A 1 86 ? 1.353 9.457 13.541 1.00 81.06 86 ARG A N 1
ATOM 689 C CA . ARG A 1 86 ? 0.537 9.097 14.707 1.00 81.06 86 ARG A CA 1
ATOM 690 C C . ARG A 1 86 ? 1.205 9.450 16.035 1.00 81.06 86 ARG A C 1
ATOM 692 O O . ARG A 1 86 ? 0.505 9.700 17.003 1.00 81.06 86 ARG A O 1
ATOM 699 N N . GLN A 1 87 ? 2.539 9.499 16.086 1.00 82.88 87 GLN A N 1
ATOM 700 C CA . GLN A 1 87 ? 3.279 9.821 17.315 1.00 82.88 87 GLN A CA 1
ATOM 701 C C . GLN A 1 87 ? 3.143 11.299 17.703 1.00 82.88 87 GLN A C 1
ATOM 703 O O . GLN A 1 87 ? 3.317 11.655 18.861 1.00 82.88 87 GLN A O 1
ATOM 708 N N . GLN A 1 88 ? 2.817 12.156 16.735 1.00 80.25 88 GLN A N 1
ATOM 709 C CA . GLN A 1 88 ? 2.724 13.607 16.908 1.00 80.25 88 GLN A CA 1
ATOM 710 C C . GLN A 1 88 ? 1.284 14.089 17.153 1.00 80.25 88 GLN A C 1
ATOM 712 O O . GLN A 1 88 ? 1.049 15.289 17.272 1.00 80.25 88 GLN A O 1
ATOM 717 N N . ARG A 1 89 ? 0.295 13.184 17.183 1.00 75.94 89 ARG A N 1
ATOM 718 C CA . ARG A 1 89 ? -1.130 13.532 17.271 1.00 75.94 89 ARG A CA 1
ATOM 719 C C . ARG A 1 89 ? -1.729 13.141 18.619 1.00 75.94 89 ARG A C 1
ATOM 721 O O . ARG A 1 89 ? -1.548 12.026 19.085 1.00 75.94 89 ARG A O 1
ATOM 728 N N . ASN A 1 90 ? -2.522 14.054 19.187 1.00 61.03 90 ASN A N 1
ATOM 729 C CA . ASN A 1 90 ? -3.254 13.843 20.444 1.00 61.03 90 ASN A CA 1
ATOM 730 C C . ASN A 1 90 ? -4.400 12.824 20.319 1.00 61.03 90 ASN A C 1
ATOM 732 O O . ASN A 1 90 ? -4.787 12.208 21.307 1.00 61.03 90 ASN A O 1
ATOM 736 N N . THR A 1 91 ? -4.959 12.649 19.118 1.00 63.00 91 THR A N 1
ATOM 73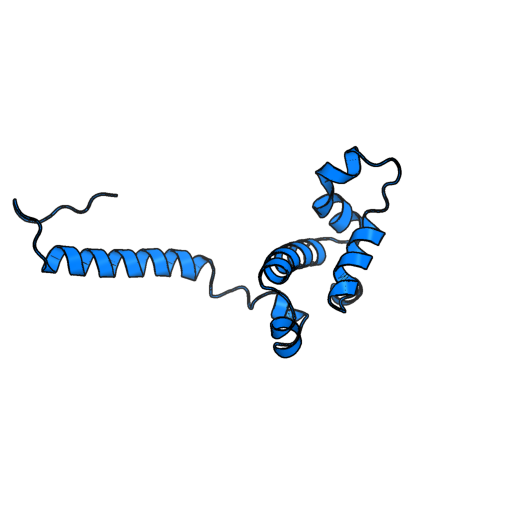7 C CA . THR A 1 91 ? -6.024 11.680 18.845 1.00 63.00 91 THR A CA 1
ATOM 738 C C . THR A 1 91 ? -5.607 10.732 17.724 1.00 63.00 91 THR A C 1
ATOM 740 O O . THR A 1 91 ? -5.380 11.124 16.577 1.00 63.00 91 THR A O 1
ATOM 743 N N . THR A 1 92 ? -5.517 9.450 18.065 1.00 64.56 92 THR A N 1
ATOM 744 C CA . THR A 1 92 ? -5.079 8.381 17.163 1.00 64.56 92 THR A CA 1
ATOM 745 C C . THR A 1 92 ? -6.300 7.706 16.544 1.00 64.56 92 THR A C 1
ATOM 747 O O . THR A 1 92 ? -6.681 6.612 16.951 1.00 64.56 92 THR A O 1
ATOM 750 N N . ASN A 1 93 ? -6.954 8.362 15.582 1.00 82.44 93 ASN A N 1
ATOM 751 C CA . ASN A 1 93 ? -7.972 7.706 14.751 1.00 82.44 93 ASN A CA 1
ATOM 752 C C . ASN A 1 93 ? -7.416 7.418 13.353 1.00 82.44 93 ASN A C 1
ATOM 754 O O . ASN A 1 93 ? -7.826 8.003 12.350 1.00 82.44 93 ASN A O 1
ATOM 758 N N . ASP A 1 94 ? -6.419 6.537 13.315 1.00 84.38 94 ASP A N 1
ATOM 759 C CA . ASP A 1 94 ? -5.733 6.146 12.084 1.00 84.38 94 ASP A CA 1
ATOM 760 C C . ASP A 1 94 ? -6.682 5.401 11.129 1.00 84.38 94 ASP A C 1
ATOM 762 O O . ASP A 1 94 ? -6.614 5.598 9.918 1.00 84.38 94 ASP A O 1
ATOM 766 N N . SER A 1 95 ? -7.633 4.633 11.673 1.00 88.56 95 SER A N 1
ATOM 767 C CA . SER A 1 95 ? -8.663 3.930 10.903 1.00 88.56 95 SER A CA 1
ATOM 768 C C . SER A 1 95 ? -9.532 4.889 10.083 1.00 88.56 95 SER A C 1
ATOM 770 O O . SER A 1 95 ? -9.718 4.691 8.885 1.00 88.56 95 SER A O 1
ATOM 772 N N . ASP A 1 96 ? -10.022 5.975 10.691 1.00 89.69 96 ASP A N 1
ATOM 773 C CA . ASP A 1 96 ? -10.839 6.972 9.986 1.00 89.69 96 ASP A CA 1
ATOM 774 C C . ASP A 1 96 ? -10.065 7.660 8.854 1.00 89.69 96 ASP A C 1
ATOM 776 O O . ASP A 1 96 ? -10.624 7.954 7.797 1.00 89.69 96 ASP A O 1
ATOM 780 N N . ARG A 1 97 ? -8.754 7.856 9.029 1.00 89.50 97 ARG A N 1
ATOM 781 C CA . ARG A 1 97 ? -7.889 8.411 7.980 1.00 89.50 97 ARG A CA 1
ATOM 782 C C . ARG A 1 97 ? -7.759 7.463 6.793 1.00 89.50 97 ARG A C 1
ATOM 784 O O . ARG A 1 97 ? -7.881 7.924 5.662 1.00 89.50 97 ARG A O 1
ATOM 791 N N . VAL A 1 98 ? -7.550 6.167 7.041 1.00 90.94 98 VAL A N 1
ATOM 792 C CA . VAL A 1 98 ? -7.534 5.148 5.976 1.00 90.94 98 VAL A CA 1
ATOM 793 C C . VAL A 1 98 ? -8.881 5.130 5.256 1.00 90.94 98 VAL A C 1
ATOM 795 O O . VAL A 1 98 ? -8.926 5.223 4.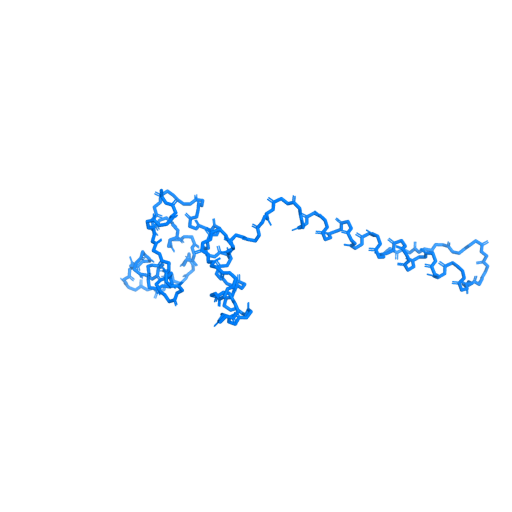033 1.00 90.94 98 VAL A O 1
ATOM 798 N N . LYS A 1 99 ? -9.987 5.113 6.009 1.00 92.56 99 LYS A N 1
ATOM 799 C CA . LYS A 1 99 ? -11.345 5.126 5.453 1.00 92.56 99 LYS A CA 1
ATOM 800 C C . LYS A 1 99 ? -11.596 6.340 4.553 1.00 92.56 99 LYS A C 1
ATOM 802 O O . LYS A 1 99 ? -12.102 6.180 3.448 1.00 92.56 99 LYS A O 1
ATOM 807 N N . LYS A 1 100 ? -11.234 7.543 5.009 1.00 92.56 100 LYS A N 1
ATOM 808 C CA . LYS A 1 100 ? -11.382 8.785 4.231 1.00 92.56 100 LYS A CA 1
ATOM 809 C C . LYS A 1 100 ? -10.521 8.789 2.973 1.00 92.56 100 LYS A C 1
ATOM 811 O O . LYS A 1 100 ? -10.977 9.268 1.942 1.00 92.56 100 LYS A O 1
ATOM 816 N N . TYR A 1 101 ? -9.300 8.263 3.059 1.00 93.31 101 TYR A N 1
ATOM 817 C CA . TYR A 1 101 ? -8.407 8.173 1.909 1.00 93.31 101 TYR A CA 1
ATOM 818 C C . TYR A 1 101 ? -8.965 7.229 0.838 1.00 93.31 101 TYR A C 1
ATOM 820 O O . TYR A 1 101 ? -9.086 7.633 -0.311 1.00 93.31 101 TYR A O 1
ATOM 828 N N . LEU A 1 102 ? -9.387 6.017 1.217 1.00 93.00 102 LEU A N 1
ATOM 829 C CA . LEU A 1 102 ? -9.992 5.051 0.291 1.00 93.00 102 LEU A CA 1
ATOM 830 C C . LEU A 1 102 ? -11.276 5.597 -0.353 1.00 93.00 102 LEU A C 1
ATOM 832 O O . LEU A 1 102 ? -11.463 5.474 -1.562 1.00 93.00 102 LEU A O 1
ATOM 836 N N . ALA A 1 103 ? -12.115 6.281 0.430 1.00 93.12 103 ALA A N 1
ATOM 837 C CA . ALA A 1 103 ? -13.367 6.854 -0.057 1.00 93.12 103 ALA A CA 1
ATOM 838 C C . ALA A 1 103 ? -13.170 7.909 -1.162 1.00 93.12 103 ALA A C 1
ATOM 840 O O . ALA A 1 103 ? -14.052 8.059 -2.005 1.00 93.12 103 ALA A O 1
ATOM 841 N N . ARG A 1 104 ? -12.020 8.605 -1.206 1.00 92.19 104 ARG A N 1
ATOM 842 C CA . ARG A 1 104 ? -11.678 9.544 -2.295 1.00 92.19 104 ARG A CA 1
ATOM 843 C C . ARG A 1 104 ? -11.639 8.851 -3.661 1.00 92.19 104 ARG A C 1
ATOM 845 O O . ARG A 1 104 ? -11.944 9.486 -4.662 1.00 92.19 104 ARG A O 1
ATOM 852 N N . PHE A 1 105 ? -11.307 7.564 -3.681 1.00 91.06 105 PHE A N 1
ATOM 853 C CA . PHE A 1 105 ? -11.215 6.737 -4.884 1.00 91.06 105 PHE A CA 1
ATOM 854 C C . PHE A 1 105 ? -12.430 5.814 -5.059 1.00 91.06 105 PHE A C 1
ATOM 856 O O . PHE A 1 105 ? -12.396 4.896 -5.868 1.00 91.06 105 PHE A O 1
ATOM 863 N N . GLY A 1 106 ? -13.501 6.017 -4.282 1.00 89.88 106 GLY A N 1
ATOM 864 C CA . GLY A 1 106 ? -14.681 5.147 -4.310 1.00 89.88 106 GLY A CA 1
ATOM 865 C C . GLY A 1 106 ? -14.462 3.769 -3.677 1.00 89.88 106 GLY A C 1
ATOM 866 O O . GLY A 1 106 ? -15.315 2.896 -3.815 1.00 89.88 106 GLY A O 1
ATOM 867 N N . LEU A 1 107 ? -13.351 3.572 -2.962 1.00 92.00 107 LEU A N 1
ATOM 868 C CA . LEU A 1 107 ? -13.015 2.315 -2.303 1.00 92.00 107 LEU A CA 1
ATOM 869 C C . LEU A 1 107 ? -13.461 2.319 -0.841 1.00 92.00 107 LEU A C 1
ATOM 871 O O . LEU A 1 107 ? -13.461 3.340 -0.148 1.00 92.00 107 LEU A O 1
ATOM 875 N N . SER A 1 108 ? -13.811 1.140 -0.344 1.00 91.69 108 SER A N 1
ATOM 876 C CA . SER A 1 108 ? -14.173 0.898 1.048 1.00 91.69 108 SER A CA 1
ATOM 877 C C . SER A 1 108 ? -13.323 -0.227 1.628 1.00 91.69 108 SER A C 1
ATOM 879 O O . SER A 1 108 ? -12.842 -1.094 0.908 1.00 91.69 108 SER A O 1
ATOM 881 N N . TRP A 1 109 ? -13.147 -0.254 2.950 1.00 90.00 109 TRP A N 1
ATOM 882 C CA . TRP A 1 109 ? -12.391 -1.338 3.591 1.00 90.00 109 TRP A CA 1
ATOM 883 C C . TRP A 1 109 ? -12.998 -2.725 3.342 1.00 90.00 109 TRP A C 1
ATOM 885 O O . TRP A 1 109 ? -12.278 -3.711 3.264 1.00 90.00 109 TRP A O 1
ATOM 895 N N . ASN A 1 110 ? -14.316 -2.791 3.148 1.00 87.62 110 ASN A N 1
ATOM 896 C CA . ASN A 1 110 ? -15.012 -4.035 2.833 1.00 87.62 110 ASN A CA 1
ATOM 897 C C . ASN A 1 110 ? -14.618 -4.612 1.466 1.00 87.62 110 ASN A C 1
ATOM 899 O O . ASN A 1 110 ? -14.960 -5.751 1.187 1.00 87.62 110 ASN A O 1
ATOM 903 N N . ASN A 1 111 ? -13.928 -3.850 0.611 1.00 83.81 111 ASN A N 1
ATOM 904 C CA . ASN A 1 111 ? -13.408 -4.372 -0.648 1.00 83.81 111 ASN A CA 1
ATOM 905 C C . ASN A 1 111 ? -12.193 -5.295 -0.452 1.00 83.81 111 ASN A C 1
ATOM 907 O O . ASN A 1 111 ? -11.894 -6.057 -1.360 1.00 83.81 111 ASN A O 1
ATOM 911 N N . PHE A 1 112 ? -11.519 -5.242 0.704 1.00 81.25 112 PHE A N 1
ATOM 912 C CA . PHE A 1 112 ? -10.298 -6.012 0.996 1.00 81.25 112 PHE A CA 1
ATOM 913 C C . PHE A 1 112 ? -10.539 -7.228 1.908 1.00 81.25 112 PHE A C 1
ATOM 915 O O . PHE A 1 112 ? -9.573 -7.862 2.328 1.00 81.25 112 PHE A O 1
ATOM 922 N N . GLN A 1 113 ? -11.793 -7.502 2.293 1.00 65.81 113 GLN A N 1
ATOM 923 C CA . GLN A 1 113 ? -12.157 -8.497 3.310 1.00 65.81 113 GLN A CA 1
ATOM 924 C C . GLN A 1 113 ? -12.882 -9.705 2.717 1.00 65.81 113 GLN A C 1
ATOM 926 O O . GLN A 1 113 ? -13.697 -9.502 1.792 1.00 65.81 113 GLN A O 1
#

Organism: NCBI:txid1217629